Protein AF-A0A5N5X351-F1 (afdb_monomer)

Organism: NCBI:txid41062

pLDDT: mean 73.9, std 13.96, range [43.88, 93.19]

Secondary structure (DSSP, 8-state):
-EEEEEEE--SS--SS-EEEE--TTTT-EEEEEEETTEEEEEEPPPS-----SPPPEEE-TTT-TTEEEE-TT--EEEEEEEPPPTT--TT--EEEEE--------EES-GGGGTT--EEE-SSTTPPP-BSS----

Structure (mmCIF, N/CA/C/O backbone):
data_AF-A0A5N5X351-F1
#
_entry.id   AF-A0A5N5X351-F1
#
loop_
_atom_site.group_PDB
_atom_site.id
_atom_site.type_symbol
_atom_site.label_atom_id
_atom_site.label_alt_id
_atom_site.label_comp_id
_atom_site.label_asym_id
_atom_site.label_entity_id
_atom_site.label_seq_id
_atom_site.pdbx_PDB_ins_code
_atom_site.Cartn_x
_atom_site.Cartn_y
_atom_site.Cartn_z
_atom_site.occupancy
_atom_site.B_iso_or_equiv
_atom_site.auth_seq_id
_atom_site.auth_comp_id
_atom_site.auth_asym_id
_atom_site.auth_atom_id
_atom_site.pdbx_PDB_model_num
ATOM 1 N N . MET A 1 1 ? -9.348 -11.553 20.190 1.00 48.19 1 MET A N 1
ATOM 2 C CA . MET A 1 1 ? -8.637 -11.073 18.986 1.00 48.19 1 MET A CA 1
ATOM 3 C C . MET A 1 1 ? -9.645 -10.988 17.848 1.00 48.19 1 MET A C 1
ATOM 5 O O . MET A 1 1 ? -10.409 -11.932 17.683 1.00 48.19 1 MET A O 1
ATOM 9 N N . ARG A 1 2 ? -9.739 -9.856 17.140 1.00 56.78 2 ARG A N 1
ATOM 10 C CA . ARG A 1 2 ? -10.619 -9.708 15.965 1.00 56.78 2 ARG A CA 1
ATOM 11 C C . ARG A 1 2 ? -9.752 -9.527 14.718 1.00 56.78 2 ARG A C 1
ATOM 13 O O . ARG A 1 2 ? -8.684 -8.925 14.791 1.00 56.78 2 ARG A O 1
ATOM 20 N N . HIS A 1 3 ? -10.191 -10.087 13.595 1.00 50.53 3 HIS A N 1
ATOM 21 C CA . HIS A 1 3 ? -9.458 -10.035 12.330 1.00 50.53 3 HIS A CA 1
ATOM 22 C C . HIS A 1 3 ? -10.027 -8.927 11.447 1.00 50.53 3 HIS A C 1
ATOM 24 O O . HIS A 1 3 ? -11.245 -8.805 11.328 1.00 50.53 3 HIS A O 1
ATOM 30 N N . SER A 1 4 ? -9.154 -8.168 10.790 1.00 56.69 4 SER A N 1
ATOM 31 C CA . SER A 1 4 ? -9.537 -7.323 9.660 1.00 56.69 4 SER A CA 1
ATOM 32 C C . SER A 1 4 ? -9.025 -7.944 8.368 1.00 56.69 4 SER A C 1
ATOM 34 O O . SER A 1 4 ? -7.911 -8.468 8.310 1.00 56.69 4 SER A O 1
ATOM 36 N N . VAL A 1 5 ? -9.854 -7.912 7.329 1.00 53.91 5 VAL A N 1
ATOM 37 C CA . VAL A 1 5 ? -9.488 -8.376 5.990 1.00 53.91 5 VAL A CA 1
ATOM 38 C C . VAL A 1 5 ? -9.556 -7.176 5.063 1.00 53.91 5 VAL A C 1
ATOM 40 O O . VAL A 1 5 ? -10.588 -6.518 4.980 1.00 53.91 5 VAL A O 1
ATOM 43 N N . THR A 1 6 ? -8.446 -6.863 4.401 1.00 57.94 6 THR A N 1
ATOM 44 C CA . THR A 1 6 ? -8.405 -5.889 3.310 1.00 57.94 6 THR A CA 1
ATOM 45 C C . THR A 1 6 ? -8.248 -6.659 2.010 1.00 57.94 6 THR A C 1
ATOM 47 O O . THR A 1 6 ? -7.251 -7.354 1.814 1.00 57.94 6 THR A O 1
ATOM 50 N N . THR A 1 7 ? -9.229 -6.530 1.125 1.00 60.75 7 THR A N 1
ATOM 51 C CA . THR A 1 7 ? -9.184 -7.116 -0.215 1.00 60.75 7 THR A CA 1
ATOM 52 C C . THR A 1 7 ? -9.059 -5.993 -1.226 1.00 60.75 7 THR A C 1
ATOM 54 O O . THR A 1 7 ? -9.889 -5.084 -1.250 1.00 60.75 7 THR A O 1
ATOM 57 N N . LEU A 1 8 ? -8.023 -6.050 -2.060 1.00 58.00 8 LEU A N 1
ATOM 58 C CA . LEU A 1 8 ? -7.898 -5.155 -3.200 1.00 58.00 8 LEU A CA 1
ATOM 59 C C . LEU A 1 8 ? -8.531 -5.833 -4.410 1.00 58.00 8 LEU A C 1
ATOM 61 O O . LEU A 1 8 ? -7.977 -6.775 -4.976 1.00 58.00 8 LEU A O 1
ATOM 65 N N . HIS A 1 9 ? -9.698 -5.326 -4.794 1.00 61.72 9 HIS A N 1
ATOM 66 C CA . HIS A 1 9 ? -10.278 -5.586 -6.102 1.00 61.72 9 HIS A CA 1
ATOM 67 C C . HIS A 1 9 ? -9.840 -4.465 -7.046 1.00 61.72 9 HIS A C 1
ATOM 69 O O . HIS A 1 9 ? -10.143 -3.299 -6.765 1.00 61.72 9 HIS A O 1
ATOM 75 N N . PRO A 1 10 ? -9.146 -4.775 -8.155 1.00 59.84 10 PRO A N 1
ATOM 76 C CA . PRO A 1 10 ? -8.909 -3.782 -9.188 1.00 59.84 10 PRO A CA 1
ATOM 77 C C . PRO A 1 10 ? -10.267 -3.247 -9.661 1.00 59.84 10 PRO A C 1
ATOM 79 O O . PRO A 1 10 ? -11.119 -4.014 -10.106 1.00 59.84 10 PRO A O 1
ATOM 82 N N . ARG A 1 11 ? -10.496 -1.934 -9.533 1.00 58.00 11 ARG A N 1
ATOM 83 C CA . ARG A 1 11 ? -11.731 -1.290 -10.025 1.00 58.00 11 ARG A CA 1
ATOM 84 C C . ARG A 1 11 ? -11.761 -1.159 -11.549 1.00 58.00 11 ARG A C 1
ATOM 86 O O . ARG A 1 11 ? -12.811 -0.875 -12.114 1.00 58.00 11 ARG A O 1
ATOM 93 N N . VAL A 1 12 ? -10.619 -1.372 -12.197 1.00 59.97 12 VAL A N 1
ATOM 94 C CA . VAL A 1 12 ? -10.441 -1.331 -13.648 1.00 59.97 12 VAL A CA 1
ATOM 95 C C . VAL A 1 12 ? -10.090 -2.736 -14.125 1.00 59.97 12 VAL A C 1
ATOM 97 O O . VAL A 1 12 ? -9.314 -3.436 -13.472 1.00 59.97 12 VAL A O 1
ATOM 100 N N . GLN A 1 13 ? -10.648 -3.159 -15.264 1.00 68.31 13 GLN A N 1
ATOM 101 C CA . GLN A 1 13 ? -10.233 -4.406 -15.900 1.00 68.31 13 GLN A CA 1
ATOM 102 C C . GLN A 1 13 ? -8.764 -4.304 -16.317 1.00 68.31 13 GLN A C 1
ATOM 104 O O . GLN A 1 13 ? -8.408 -3.594 -17.255 1.00 68.31 13 GLN A O 1
ATOM 109 N N . MET A 1 14 ? -7.908 -5.028 -15.605 1.00 78.06 14 MET A N 1
ATOM 110 C CA . MET A 1 14 ? -6.500 -5.146 -15.953 1.00 78.06 14 MET A CA 1
ATOM 111 C C . MET A 1 14 ? -6.343 -6.064 -17.166 1.00 78.06 14 MET A C 1
ATOM 113 O O . MET A 1 14 ? -6.742 -7.225 -17.118 1.00 78.06 14 MET A O 1
ATOM 117 N N . THR A 1 15 ? -5.722 -5.564 -18.232 1.00 85.62 15 THR A N 1
ATOM 118 C CA . THR A 1 15 ? -5.390 -6.344 -19.442 1.00 85.62 15 THR A CA 1
ATOM 119 C C . THR A 1 15 ? -3.961 -6.888 -19.432 1.00 85.62 15 THR A C 1
ATOM 121 O O . THR A 1 15 ? -3.610 -7.744 -20.240 1.00 85.62 15 THR A O 1
ATOM 124 N N . ARG A 1 16 ? -3.131 -6.426 -18.494 1.00 89.00 16 ARG A N 1
ATOM 125 C CA . ARG A 1 16 ? -1.738 -6.840 -18.289 1.00 89.00 16 ARG A CA 1
ATOM 126 C C . ARG A 1 16 ? -1.403 -6.862 -16.792 1.00 89.00 16 ARG A C 1
ATOM 128 O O . ARG A 1 16 ? -2.164 -6.292 -16.007 1.00 89.00 16 ARG A O 1
ATOM 135 N N . PRO A 1 17 ? -0.323 -7.550 -16.375 1.00 91.06 17 PRO A N 1
ATOM 136 C CA . PRO A 1 17 ? 0.062 -7.612 -14.971 1.00 91.06 17 PRO A CA 1
ATOM 137 C C . PRO A 1 17 ? 0.381 -6.234 -14.387 1.00 91.06 17 PRO A C 1
ATOM 139 O O . PRO A 1 17 ? 0.856 -5.357 -15.104 1.00 91.06 17 PRO A O 1
ATOM 142 N N . LEU A 1 18 ? 0.141 -6.084 -13.090 1.00 89.12 18 LEU A N 1
ATOM 143 C CA . LEU A 1 18 ? 0.395 -4.887 -12.297 1.00 89.12 18 LEU A CA 1
ATOM 144 C C . LEU A 1 18 ? 1.294 -5.260 -11.127 1.00 89.12 18 LEU A C 1
ATOM 146 O O . LEU A 1 18 ? 0.944 -6.163 -10.369 1.00 89.12 18 LEU A O 1
ATOM 150 N N . SER A 1 19 ? 2.398 -4.554 -10.941 1.00 89.38 19 SER A N 1
ATOM 151 C CA . SER A 1 19 ? 3.257 -4.683 -9.770 1.00 89.38 19 SER A CA 1
ATOM 152 C C . SER A 1 19 ? 3.096 -3.484 -8.855 1.00 89.38 19 SER A C 1
ATOM 154 O O . SER A 1 19 ? 3.026 -2.355 -9.317 1.00 89.38 19 SER A O 1
ATOM 156 N N . PHE A 1 20 ? 3.021 -3.704 -7.553 1.00 85.81 20 PHE A N 1
ATOM 157 C CA . PHE A 1 20 ? 2.851 -2.630 -6.579 1.00 85.81 20 PHE A CA 1
ATOM 158 C C . PHE A 1 20 ? 3.488 -3.041 -5.250 1.00 85.81 20 PHE A C 1
ATOM 160 O O . PHE A 1 20 ? 3.595 -4.242 -4.964 1.00 85.81 20 PHE A O 1
ATOM 167 N N . PRO A 1 21 ? 3.934 -2.075 -4.432 1.00 82.69 21 PRO A N 1
ATOM 168 C CA . PRO A 1 21 ? 4.378 -2.362 -3.087 1.00 82.69 21 PRO A CA 1
ATOM 169 C C . PRO A 1 21 ? 3.181 -2.839 -2.260 1.00 82.69 21 PRO A C 1
ATOM 171 O O . PRO A 1 21 ? 2.057 -2.360 -2.417 1.00 82.69 21 PRO A O 1
ATOM 174 N N . THR A 1 22 ? 3.423 -3.728 -1.311 1.00 76.75 22 THR A N 1
ATOM 175 C CA . THR A 1 22 ? 2.488 -4.124 -0.261 1.00 76.75 22 THR A CA 1
ATOM 176 C C . THR A 1 22 ? 2.854 -3.404 1.037 1.00 76.75 22 THR A C 1
ATOM 178 O O . THR A 1 22 ? 3.235 -4.065 2.009 1.00 76.75 22 THR A O 1
ATOM 181 N N . PRO A 1 23 ? 2.800 -2.056 1.108 1.00 61.53 23 PRO A N 1
ATOM 182 C CA . PRO A 1 23 ? 3.290 -1.372 2.284 1.00 61.53 23 PRO A CA 1
ATOM 183 C C . PRO A 1 23 ? 2.380 -1.700 3.465 1.00 61.53 23 PRO A C 1
ATOM 185 O O . PRO A 1 23 ? 1.145 -1.748 3.357 1.00 61.53 23 PRO A O 1
ATOM 188 N N . TRP A 1 24 ? 2.987 -1.914 4.632 1.00 53.69 24 TRP A N 1
ATOM 189 C CA . TRP A 1 24 ? 2.206 -2.159 5.836 1.00 53.69 24 TRP A CA 1
ATOM 190 C C . TRP A 1 24 ? 1.434 -0.906 6.256 1.00 53.69 24 TRP A C 1
ATOM 192 O O . TRP A 1 24 ? 0.406 -1.044 6.919 1.00 53.69 24 TRP A O 1
ATOM 202 N N . SER A 1 25 ? 1.841 0.272 5.768 1.00 47.78 25 SER A N 1
ATOM 203 C CA . SER A 1 25 ? 1.136 1.551 5.909 1.00 47.78 25 SER A CA 1
ATOM 204 C C . SER A 1 25 ? -0.265 1.572 5.316 1.00 47.78 25 SER A C 1
ATOM 206 O O . SER A 1 25 ? -1.122 2.328 5.773 1.00 47.78 25 SER A O 1
ATOM 208 N N . CYS A 1 26 ? -0.575 0.643 4.412 1.00 47.62 26 CYS A N 1
ATOM 209 C CA . CYS A 1 26 ? -1.925 0.420 3.923 1.00 47.62 26 CYS A CA 1
ATOM 210 C C . CYS A 1 26 ? -2.812 -0.280 4.974 1.00 47.62 26 CYS A C 1
ATOM 212 O O . CYS A 1 26 ? -3.691 -1.042 4.592 1.00 47.62 26 CYS A O 1
ATOM 214 N N . SER A 1 27 ? -2.576 -0.091 6.282 1.00 51.28 27 SER A N 1
ATOM 215 C CA . SER A 1 27 ? -3.275 -0.779 7.383 1.00 51.28 27 SER A CA 1
ATOM 216 C C . SER A 1 27 ? -3.806 0.14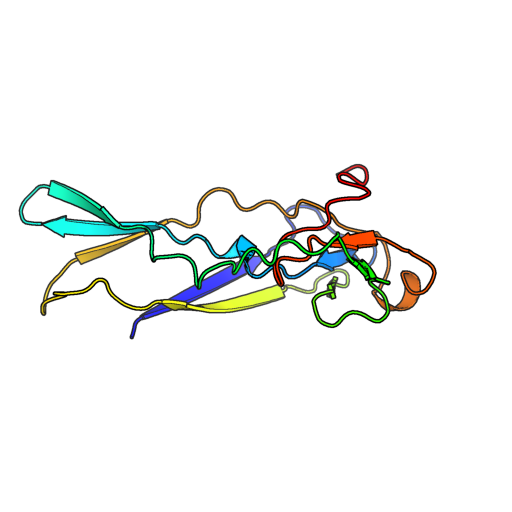0 8.480 1.00 51.28 27 SER A C 1
ATOM 218 O O . SER A 1 27 ? -4.294 -0.400 9.467 1.00 51.28 27 SER A O 1
ATOM 220 N N . ARG A 1 28 ? -3.778 1.477 8.338 1.00 54.88 28 ARG A N 1
ATOM 221 C CA . ARG A 1 28 ? -4.454 2.360 9.309 1.00 54.88 28 ARG A CA 1
ATOM 222 C C . ARG A 1 28 ? -5.937 2.008 9.358 1.00 54.88 28 ARG A C 1
ATOM 224 O O . ARG A 1 28 ? -6.678 2.271 8.408 1.00 54.88 28 ARG A O 1
ATOM 231 N N . VAL A 1 29 ? -6.332 1.272 10.390 1.00 59.16 29 VAL A N 1
ATOM 232 C CA . VAL A 1 29 ? -7.719 0.933 10.688 1.00 59.16 29 VAL A CA 1
ATOM 233 C C . VAL A 1 29 ? -8.083 1.786 11.883 1.00 59.16 29 VAL A C 1
ATOM 235 O O . VAL A 1 29 ? -7.526 1.608 12.967 1.00 59.16 29 VAL A O 1
ATOM 238 N N . ALA A 1 30 ? -9.007 2.711 11.667 1.00 63.97 30 ALA A N 1
ATOM 239 C CA . ALA A 1 30 ? -9.635 3.406 12.768 1.00 63.97 30 ALA A CA 1
ATOM 240 C C . ALA A 1 30 ? -10.597 2.441 13.465 1.00 63.97 30 ALA A C 1
ATOM 242 O O . ALA A 1 30 ? -11.412 1.774 12.815 1.00 63.97 30 ALA A O 1
ATOM 243 N N . PHE A 1 31 ? -10.504 2.374 14.787 1.00 73.50 31 PHE A N 1
ATOM 244 C CA . PHE A 1 31 ? -11.521 1.776 15.631 1.00 73.50 31 PHE A CA 1
ATOM 245 C C . PHE A 1 31 ? -12.377 2.897 16.183 1.00 73.50 31 PHE A C 1
ATOM 247 O O . PHE A 1 31 ? -11.881 3.934 16.609 1.00 73.50 31 PHE A O 1
ATOM 254 N N . ILE A 1 32 ? -13.675 2.662 16.236 1.00 75.25 32 ILE A N 1
ATOM 255 C CA . ILE A 1 32 ? -14.581 3.550 16.946 1.00 75.25 32 ILE A CA 1
ATOM 256 C C . ILE A 1 32 ? -15.284 2.693 17.987 1.00 75.25 32 ILE A C 1
ATOM 258 O O . ILE A 1 32 ? -15.994 1.747 17.635 1.00 75.25 32 ILE A O 1
ATOM 262 N N . ARG A 1 33 ? -15.026 2.963 19.267 1.00 80.94 33 ARG A N 1
ATOM 263 C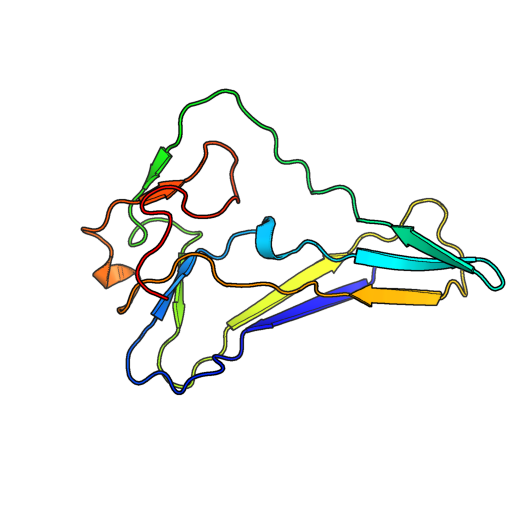 CA . ARG A 1 33 ? -15.604 2.232 20.399 1.00 80.94 33 ARG A CA 1
ATOM 264 C C . ARG A 1 33 ? -16.823 2.984 20.907 1.00 80.94 33 ARG A C 1
ATOM 266 O O . ARG A 1 33 ? -16.762 4.190 21.109 1.00 80.94 33 ARG A O 1
ATOM 273 N N . GLN A 1 34 ? -17.918 2.277 21.152 1.00 81.00 34 GLN A N 1
ATOM 274 C CA . GLN A 1 34 ? -19.083 2.875 21.792 1.00 81.00 34 GLN A CA 1
ATOM 275 C C . GLN A 1 34 ? -18.899 2.921 23.317 1.00 81.00 34 GLN A C 1
ATOM 277 O O . GLN A 1 34 ? -18.615 1.894 23.939 1.00 81.00 34 GLN A O 1
ATOM 282 N N . ARG A 1 35 ? -19.109 4.090 23.928 1.00 78.62 35 ARG A N 1
ATOM 283 C CA . ARG A 1 35 ? -19.180 4.285 25.383 1.00 78.62 35 ARG A CA 1
ATOM 284 C C . ARG A 1 35 ? -20.513 4.931 25.732 1.00 78.62 35 ARG A C 1
ATOM 286 O O . ARG A 1 35 ? -20.731 6.112 25.496 1.00 78.62 35 ARG A O 1
ATOM 293 N N . GLY A 1 36 ? -21.435 4.140 26.280 1.00 80.19 36 GLY A N 1
ATOM 294 C CA . GLY A 1 36 ? -22.801 4.611 26.509 1.00 80.19 36 GLY A CA 1
ATOM 295 C C . GLY A 1 36 ? -23.478 4.992 25.187 1.00 80.19 36 GLY A C 1
ATOM 296 O O . GLY A 1 36 ? -23.674 4.133 24.324 1.00 80.19 36 GLY A O 1
ATOM 297 N N . GLN A 1 37 ? -23.834 6.268 25.033 1.00 79.19 37 GLN A N 1
ATOM 298 C CA . GLN A 1 37 ? -24.430 6.801 23.801 1.00 79.19 37 GLN A CA 1
ATOM 299 C C . GLN A 1 37 ? -23.397 7.397 22.828 1.00 79.19 37 GLN A C 1
ATOM 301 O O . GLN A 1 37 ? -23.742 7.634 21.671 1.00 79.19 37 GLN A O 1
ATOM 306 N N . ASP A 1 38 ? -22.142 7.556 23.255 1.00 83.44 38 ASP A N 1
ATOM 307 C CA . ASP A 1 38 ? -21.098 8.233 22.487 1.00 83.44 38 ASP A CA 1
ATOM 308 C C . ASP A 1 38 ? -20.169 7.258 21.758 1.00 83.44 38 ASP A C 1
ATOM 310 O O . ASP A 1 38 ? -20.036 6.080 22.110 1.00 83.44 38 ASP A O 1
ATOM 314 N N . TRP A 1 39 ? -19.511 7.772 20.719 1.00 82.31 39 TRP A N 1
ATOM 315 C CA . TRP A 1 39 ? -18.521 7.058 19.921 1.00 82.31 39 TRP A CA 1
ATOM 316 C C . TRP A 1 39 ? -17.141 7.687 20.127 1.00 82.31 39 TRP A C 1
ATOM 318 O O . TRP A 1 39 ? -16.907 8.826 19.735 1.00 82.31 39 TRP A O 1
ATOM 328 N N . GLU A 1 40 ? -16.222 6.928 20.717 1.00 81.69 40 GLU A N 1
ATOM 329 C CA . GLU A 1 40 ? -14.835 7.332 20.942 1.00 81.69 40 GLU A CA 1
ATOM 330 C C . GLU A 1 40 ? -13.945 6.809 19.812 1.00 81.69 40 GLU A C 1
ATOM 332 O O . GLU A 1 40 ? -13.931 5.608 19.517 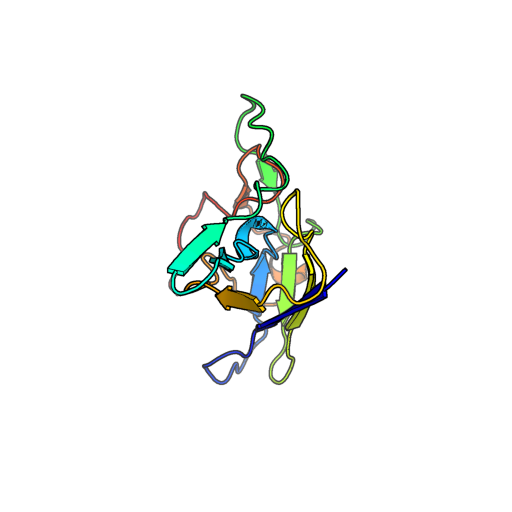1.00 81.69 40 GLU A O 1
ATOM 337 N N . TYR A 1 41 ? -13.190 7.711 19.182 1.00 75.44 41 TYR A N 1
ATOM 338 C CA . TYR A 1 41 ? -12.211 7.354 18.162 1.00 75.44 41 TYR A CA 1
ATOM 339 C C . TYR A 1 41 ? -10.948 6.791 18.816 1.00 75.44 41 TYR A C 1
ATOM 341 O O . TYR A 1 41 ? -10.345 7.410 19.691 1.00 75.44 41 TYR A O 1
ATOM 349 N N . TYR A 1 42 ? -10.543 5.617 18.357 1.00 68.94 42 TYR A N 1
ATOM 350 C CA . TYR A 1 42 ? -9.303 4.964 18.721 1.00 68.94 42 TYR A CA 1
ATOM 351 C C . TYR A 1 42 ? -8.576 4.563 17.443 1.00 68.94 42 TYR A C 1
ATOM 353 O O . TYR A 1 42 ? -8.956 3.623 16.747 1.00 68.94 42 TYR A O 1
ATOM 361 N N . GLU A 1 43 ? -7.496 5.259 17.129 1.00 64.31 43 GLU A N 1
ATOM 362 C CA . GLU A 1 43 ? -6.534 4.739 16.169 1.00 64.31 43 GLU A CA 1
ATOM 363 C C . GLU A 1 43 ? -5.640 3.765 16.927 1.00 64.31 43 GLU A C 1
ATOM 365 O O . GLU A 1 43 ? -5.081 4.126 17.965 1.00 64.31 43 GLU A O 1
ATOM 370 N N . SER A 1 44 ? -5.539 2.517 16.451 1.00 58.88 44 SER A N 1
ATOM 371 C CA . SER A 1 44 ? -4.495 1.634 16.975 1.00 58.88 44 SER A CA 1
ATOM 372 C C . SER A 1 44 ? -3.181 2.389 16.859 1.00 58.88 44 SER A C 1
ATOM 374 O O . SER A 1 44 ? -2.925 2.912 15.768 1.00 58.88 44 SER A O 1
ATOM 376 N N . PRO A 1 45 ? -2.354 2.442 17.923 1.00 50.84 45 PRO A N 1
ATOM 377 C CA . PRO A 1 45 ? -1.000 2.931 17.763 1.00 50.84 45 PRO A CA 1
ATOM 378 C C . PRO A 1 45 ? -0.419 2.176 16.576 1.00 50.84 45 PRO A C 1
ATOM 380 O O . PRO A 1 45 ? -0.575 0.951 16.468 1.00 50.84 45 PRO A O 1
ATOM 383 N N . GLU A 1 46 ? 0.128 2.926 15.621 1.00 51.72 46 GLU A N 1
ATOM 384 C CA . GLU A 1 46 ? 0.884 2.325 14.538 1.00 51.72 46 GLU A CA 1
ATOM 385 C C . GLU A 1 46 ? 1.852 1.338 15.190 1.00 51.72 46 GLU A C 1
ATOM 387 O O . GLU A 1 46 ? 2.455 1.654 16.220 1.00 51.72 46 GLU A O 1
ATOM 392 N N . THR A 1 47 ? 1.986 0.125 14.647 1.00 48.12 47 THR A N 1
ATOM 393 C CA . THR A 1 47 ? 3.188 -0.660 14.936 1.00 48.12 47 THR A CA 1
ATOM 394 C C . THR A 1 47 ? 4.338 0.251 14.548 1.00 48.12 47 THR A C 1
ATOM 396 O O . THR A 1 47 ? 4.506 0.496 13.353 1.00 48.12 47 THR A O 1
ATOM 399 N N . GLY A 1 48 ? 4.969 0.851 15.561 1.00 43.88 48 GLY A N 1
ATOM 400 C CA . GLY A 1 48 ? 5.680 2.111 15.429 1.00 43.88 48 GLY A CA 1
ATOM 401 C C . GLY A 1 48 ? 6.598 2.077 14.229 1.00 43.88 48 GLY A C 1
ATOM 402 O O . GLY A 1 48 ? 7.428 1.179 14.098 1.00 43.88 48 GLY A O 1
ATOM 403 N N . TYR A 1 49 ? 6.430 3.046 13.340 1.00 50.94 49 TYR A N 1
ATOM 404 C CA . TYR A 1 49 ? 7.512 3.404 12.455 1.00 50.94 49 TYR A CA 1
ATOM 405 C C . TYR A 1 49 ? 8.629 3.915 13.351 1.00 50.94 49 TYR A C 1
ATOM 407 O O . TYR A 1 49 ? 8.573 5.037 13.851 1.00 50.94 49 TYR A O 1
ATOM 415 N N . THR A 1 50 ? 9.612 3.068 13.630 1.00 46.81 50 THR A N 1
ATOM 416 C CA . THR A 1 50 ? 10.886 3.570 14.112 1.00 46.81 50 THR A CA 1
ATOM 417 C C . THR A 1 50 ? 11.457 4.366 12.950 1.00 46.81 50 THR A C 1
ATOM 419 O O . THR A 1 50 ? 11.889 3.797 11.949 1.00 46.81 50 THR A O 1
ATOM 422 N N . ILE A 1 51 ? 11.338 5.690 13.041 1.00 52.12 51 ILE A N 1
ATOM 423 C CA . ILE A 1 51 ? 12.101 6.601 12.201 1.00 52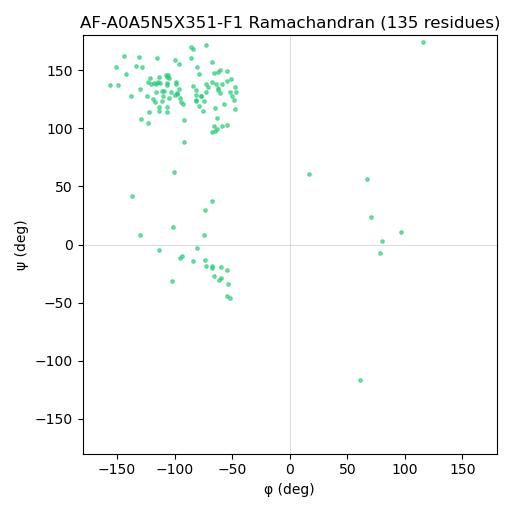.12 51 ILE A CA 1
ATOM 424 C C . ILE A 1 51 ? 13.539 6.416 12.655 1.00 52.12 51 ILE A C 1
ATOM 426 O O . ILE A 1 51 ? 13.936 6.919 13.703 1.00 52.12 51 ILE A O 1
ATOM 430 N N . TYR A 1 52 ? 14.278 5.587 11.933 1.00 54.59 52 TYR A N 1
ATOM 431 C CA . TYR A 1 52 ? 15.720 5.654 11.990 1.00 54.59 52 TYR A CA 1
ATOM 432 C C . TYR A 1 52 ? 16.093 6.865 11.127 1.00 54.59 52 TYR A C 1
ATOM 434 O O . TYR A 1 52 ? 15.605 6.978 10.003 1.00 54.59 52 TYR A O 1
ATOM 442 N N . ASP A 1 53 ? 16.891 7.795 11.651 1.00 59.97 53 ASP A N 1
ATOM 443 C CA . ASP A 1 53 ? 17.417 8.955 10.909 1.00 59.97 53 ASP A CA 1
ATOM 444 C C . ASP A 1 53 ? 18.431 8.527 9.816 1.00 59.97 53 ASP A C 1
ATOM 446 O O . ASP A 1 53 ? 19.461 9.170 9.616 1.00 59.97 53 ASP A O 1
ATOM 450 N N . GLU A 1 54 ? 18.202 7.402 9.134 1.00 68.81 54 GLU A N 1
ATOM 451 C CA . GLU A 1 54 ? 19.038 6.933 8.029 1.00 68.81 54 GLU A CA 1
ATOM 452 C C . GLU A 1 54 ? 18.433 7.377 6.686 1.00 68.81 54 GLU A C 1
ATOM 454 O O . GLU A 1 54 ? 17.232 7.659 6.590 1.00 68.81 54 GLU A O 1
ATOM 459 N N . PRO A 1 55 ? 19.261 7.494 5.636 1.00 77.50 55 PRO A N 1
ATOM 460 C CA . PRO A 1 55 ? 18.797 7.940 4.331 1.00 77.50 55 PRO A CA 1
ATOM 461 C C . PRO A 1 55 ? 17.857 6.921 3.679 1.00 77.50 55 PRO A C 1
ATOM 463 O O . PRO A 1 55 ? 17.918 5.722 3.956 1.00 77.50 55 PRO A O 1
ATOM 466 N N . ASP A 1 56 ? 17.028 7.402 2.754 1.00 82.75 56 ASP A N 1
ATOM 467 C CA . ASP A 1 56 ? 16.203 6.554 1.893 1.00 82.75 56 ASP A CA 1
ATOM 468 C C . ASP A 1 56 ? 17.041 5.463 1.203 1.00 82.75 56 ASP A C 1
ATOM 470 O O . ASP A 1 56 ? 18.177 5.688 0.776 1.00 82.75 56 ASP A O 1
ATOM 474 N N . MET A 1 57 ? 16.458 4.273 1.066 1.00 84.94 57 MET A N 1
ATOM 475 C CA . MET A 1 57 ? 17.096 3.112 0.455 1.00 84.94 57 MET A CA 1
ATOM 476 C C . MET A 1 57 ? 16.677 2.964 -1.003 1.00 84.94 57 MET A C 1
ATOM 478 O O . MET A 1 57 ? 15.486 2.920 -1.320 1.00 84.94 57 MET A O 1
ATOM 482 N N . GLU A 1 58 ? 17.658 2.803 -1.887 1.00 89.88 58 GLU A N 1
ATOM 483 C CA . GLU A 1 58 ? 17.424 2.407 -3.274 1.00 89.88 58 GLU A CA 1
ATOM 484 C C . GLU A 1 58 ? 17.243 0.893 -3.373 1.00 89.88 58 GLU A C 1
ATOM 486 O O . GLU A 1 58 ? 18.105 0.111 -2.969 1.00 89.88 58 GLU A O 1
ATOM 491 N N . VAL A 1 59 ? 16.109 0.472 -3.927 1.00 88.94 59 VAL A N 1
ATOM 492 C CA . VAL A 1 59 ? 15.760 -0.940 -4.085 1.00 88.94 59 VAL A CA 1
ATOM 493 C C . VAL A 1 59 ? 15.241 -1.217 -5.490 1.00 88.94 59 VAL A C 1
ATOM 495 O O . VAL A 1 59 ? 14.671 -0.351 -6.154 1.00 88.94 59 VAL A O 1
ATOM 498 N N . SER A 1 60 ? 15.397 -2.464 -5.932 1.00 91.06 60 SER A N 1
ATOM 499 C CA . SER A 1 60 ? 14.731 -2.964 -7.133 1.00 91.06 60 SER A CA 1
ATOM 500 C C . SER A 1 60 ? 13.429 -3.662 -6.741 1.00 91.06 60 SER A C 1
ATOM 502 O O . SER A 1 60 ? 13.491 -4.648 -5.995 1.00 91.06 60 SER A O 1
ATOM 504 N N . PRO A 1 61 ? 12.255 -3.240 -7.257 1.00 88.69 61 PRO A N 1
ATOM 505 C CA . PRO A 1 61 ? 10.999 -3.950 -7.026 1.00 88.69 61 PRO A CA 1
ATOM 506 C C . PRO A 1 61 ? 11.100 -5.430 -7.398 1.00 88.69 61 PRO A C 1
ATOM 508 O O . PRO A 1 61 ? 10.521 -6.271 -6.718 1.00 88.69 61 PRO A O 1
ATOM 511 N N . GLY A 1 62 ? 11.892 -5.759 -8.426 1.00 89.81 62 GLY A N 1
ATOM 512 C CA . GLY A 1 62 ? 12.133 -7.128 -8.874 1.00 89.81 62 GLY A CA 1
ATOM 513 C C . GLY A 1 62 ? 12.755 -8.052 -7.830 1.00 89.81 62 GLY A C 1
ATOM 514 O O . GLY A 1 62 ? 12.479 -9.249 -7.835 1.00 89.81 62 GLY A O 1
ATOM 515 N N . HIS A 1 63 ? 13.530 -7.497 -6.899 1.00 90.06 63 HIS A N 1
ATOM 516 C CA . HIS A 1 63 ? 14.256 -8.251 -5.875 1.00 90.06 63 HIS A CA 1
ATOM 517 C C . HIS A 1 63 ? 13.754 -8.003 -4.448 1.00 90.06 63 HIS A C 1
ATOM 519 O O . HIS A 1 63 ? 14.231 -8.650 -3.523 1.00 90.06 63 HIS A O 1
ATOM 525 N N . HIS A 1 64 ? 12.799 -7.092 -4.250 1.00 87.38 64 HIS A N 1
ATOM 526 C CA . HIS A 1 64 ? 12.374 -6.670 -2.917 1.00 87.38 64 HIS A CA 1
ATOM 527 C C . HIS A 1 64 ? 11.078 -7.368 -2.477 1.00 87.38 64 HIS A C 1
ATOM 529 O O . HIS A 1 64 ? 10.089 -7.376 -3.210 1.00 87.38 64 HIS A O 1
ATOM 535 N N . ASP A 1 65 ? 11.058 -7.973 -1.288 1.00 84.38 65 ASP A N 1
ATOM 536 C CA . ASP A 1 65 ? 9.946 -8.823 -0.820 1.00 84.38 65 ASP A CA 1
ATOM 537 C C . ASP A 1 65 ? 8.632 -8.072 -0.602 1.00 84.38 65 ASP A C 1
ATOM 539 O O . ASP A 1 65 ? 7.558 -8.637 -0.803 1.00 84.38 65 ASP A O 1
ATOM 543 N N . ASP A 1 66 ? 8.706 -6.778 -0.294 1.00 81.88 66 ASP A N 1
ATOM 544 C CA . ASP A 1 66 ? 7.518 -5.933 -0.152 1.00 81.88 66 ASP A CA 1
ATOM 545 C C . ASP A 1 66 ? 6.857 -5.555 -1.489 1.00 81.88 66 ASP A C 1
ATOM 547 O O . ASP A 1 66 ? 5.948 -4.734 -1.495 1.00 81.88 66 ASP A O 1
ATOM 551 N N . PHE A 1 67 ? 7.276 -6.116 -2.626 1.00 86.25 67 PHE A N 1
ATOM 552 C CA . PHE A 1 67 ? 6.603 -5.930 -3.915 1.00 86.25 67 PHE A CA 1
ATOM 553 C C . PHE A 1 67 ? 5.973 -7.233 -4.397 1.00 86.25 67 PHE A C 1
ATOM 555 O O . PHE A 1 67 ? 6.578 -8.307 -4.333 1.00 86.25 67 PHE A O 1
ATOM 562 N N . ILE A 1 68 ? 4.762 -7.116 -4.944 1.00 88.81 68 ILE A N 1
ATOM 563 C CA . ILE A 1 68 ? 4.005 -8.224 -5.530 1.00 88.81 68 ILE A CA 1
ATOM 564 C C . ILE A 1 68 ? 3.482 -7.853 -6.914 1.00 88.81 68 ILE A C 1
ATOM 566 O O . ILE A 1 68 ? 3.349 -6.674 -7.239 1.00 88.81 68 ILE A O 1
ATOM 570 N N . SER A 1 69 ? 3.126 -8.867 -7.704 1.00 90.88 69 SER A N 1
ATOM 571 C CA . SER A 1 69 ? 2.385 -8.697 -8.952 1.00 90.88 69 SER A CA 1
ATOM 572 C C . SER A 1 69 ? 1.012 -9.341 -8.908 1.00 90.88 69 SER A C 1
ATOM 574 O O . SER A 1 69 ? 0.850 -10.481 -8.478 1.00 90.88 69 SER A O 1
ATOM 576 N N . LEU A 1 70 ? 0.039 -8.628 -9.459 1.00 90.50 70 LEU A N 1
ATOM 577 C CA . LEU A 1 70 ? -1.278 -9.131 -9.803 1.00 90.50 70 LEU A CA 1
ATOM 578 C C . LEU A 1 70 ? -1.377 -9.331 -11.311 1.00 90.50 70 LEU A C 1
ATOM 580 O O . LEU A 1 70 ? -1.133 -8.410 -12.086 1.00 90.50 70 LEU A O 1
ATOM 584 N N . ARG A 1 71 ? -1.761 -10.530 -11.747 1.00 91.44 71 ARG A N 1
ATOM 585 C CA . ARG A 1 71 ? -2.120 -10.799 -13.147 1.00 91.44 71 ARG A CA 1
ATOM 586 C C . ARG A 1 71 ? -3.595 -10.454 -13.400 1.00 91.44 71 ARG A C 1
ATOM 588 O O . ARG A 1 71 ? -4.377 -10.406 -12.449 1.00 91.44 71 ARG A O 1
ATOM 595 N N . PRO A 1 72 ? -4.008 -10.258 -14.667 1.00 90.44 72 PRO A N 1
ATOM 596 C CA . PRO A 1 72 ? -5.419 -10.121 -15.024 1.00 90.44 72 PRO A CA 1
ATOM 597 C C . PRO A 1 72 ? -6.296 -11.201 -14.379 1.00 90.44 72 PRO A C 1
ATOM 599 O O . PRO A 1 72 ? -5.961 -12.384 -14.413 1.00 90.44 72 PRO A O 1
ATOM 602 N N . GLY A 1 73 ? -7.403 -10.784 -13.761 1.00 87.00 73 GLY A N 1
ATOM 603 C CA . GLY A 1 73 ? -8.342 -11.674 -13.068 1.00 87.00 73 GLY A CA 1
ATOM 604 C C . GLY A 1 73 ? -7.905 -12.142 -11.674 1.00 87.00 73 GLY A C 1
ATOM 605 O O . GLY A 1 73 ? -8.710 -12.741 -10.964 1.00 87.00 73 GLY A O 1
ATOM 606 N N . GLN A 1 74 ? -6.673 -11.858 -11.240 1.00 88.56 74 GLN A N 1
ATOM 607 C CA . GLN A 1 74 ? -6.246 -12.160 -9.876 1.00 88.56 74 GLN A CA 1
ATOM 608 C C . GLN A 1 74 ? -6.723 -11.096 -8.888 1.00 88.56 74 GLN A C 1
ATOM 610 O O . GLN A 1 74 ? -6.912 -9.927 -9.217 1.00 88.56 74 GLN A O 1
ATOM 615 N N . THR A 1 75 ? -6.895 -11.526 -7.643 1.00 83.94 75 THR A N 1
ATOM 616 C CA . THR A 1 75 ? -7.213 -10.659 -6.507 1.00 83.94 75 THR A CA 1
ATOM 617 C C . THR A 1 75 ? -6.121 -10.810 -5.462 1.00 83.94 75 THR A C 1
ATOM 619 O O . THR A 1 75 ? -5.619 -11.913 -5.244 1.00 83.94 75 THR A O 1
ATOM 622 N N . TRP A 1 76 ? -5.778 -9.715 -4.788 1.00 80.50 76 TRP A N 1
ATOM 623 C CA . TRP A 1 76 ? -4.869 -9.742 -3.647 1.00 80.50 76 TRP A CA 1
ATOM 624 C C . TRP A 1 76 ? -5.643 -9.458 -2.363 1.00 80.50 76 TRP A C 1
ATOM 626 O O . TRP A 1 76 ? -6.443 -8.524 -2.292 1.00 80.50 76 TRP A O 1
ATOM 636 N N . THR A 1 77 ? -5.417 -10.284 -1.342 1.00 77.00 77 THR A N 1
ATOM 637 C CA . THR A 1 77 ? -6.070 -10.158 -0.035 1.00 77.00 77 THR A CA 1
ATOM 638 C C . THR A 1 77 ? -5.028 -10.196 1.067 1.00 77.00 77 THR A C 1
ATOM 640 O O . THR A 1 77 ? -4.190 -11.095 1.099 1.00 77.00 77 THR A O 1
ATOM 643 N N . ARG A 1 78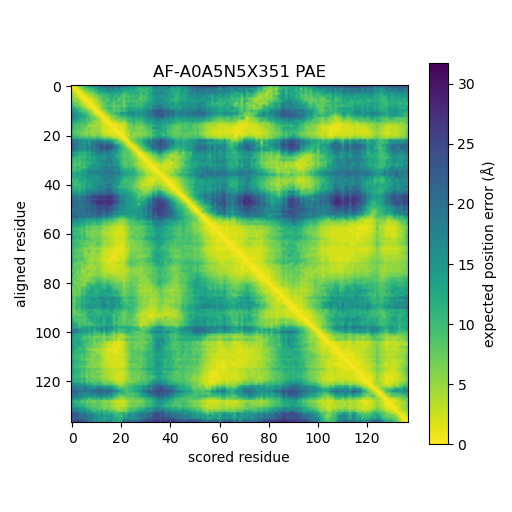 ? -5.141 -9.276 2.024 1.00 73.38 78 ARG A N 1
ATOM 644 C CA . ARG A 1 78 ? -4.339 -9.261 3.244 1.00 73.38 78 ARG A CA 1
ATOM 645 C C . ARG A 1 78 ? -5.233 -9.352 4.470 1.00 73.38 78 ARG A C 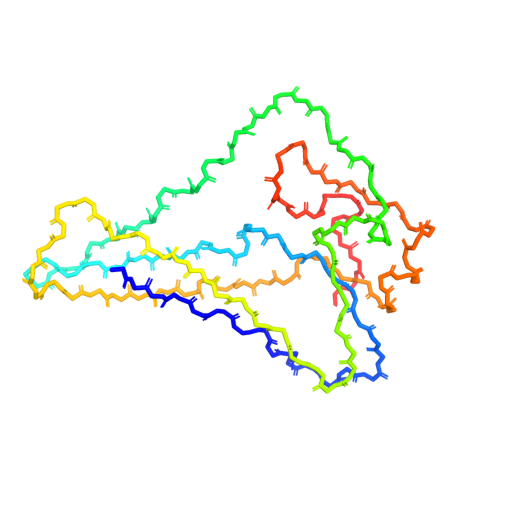1
ATOM 647 O O . ARG A 1 78 ? -6.269 -8.695 4.556 1.00 73.38 78 ARG A O 1
ATOM 654 N N . LYS A 1 79 ? -4.810 -10.160 5.439 1.00 72.38 79 LYS A N 1
ATOM 655 C CA . LYS A 1 79 ? -5.448 -10.263 6.752 1.00 72.38 79 LYS A CA 1
ATOM 656 C C . LYS A 1 79 ? -4.522 -9.649 7.789 1.00 72.38 79 LYS A C 1
ATOM 658 O O . LYS A 1 79 ? -3.360 -10.034 7.858 1.00 72.38 79 LYS A O 1
ATOM 663 N N . ASN A 1 80 ? -5.049 -8.733 8.589 1.00 68.12 80 ASN A N 1
ATOM 664 C CA . ASN A 1 80 ? -4.323 -8.118 9.689 1.00 68.12 80 ASN A CA 1
ATOM 665 C C . ASN A 1 80 ? -5.017 -8.448 11.008 1.00 68.12 80 ASN A C 1
ATOM 667 O O . ASN A 1 80 ? -6.251 -8.428 11.117 1.00 68.12 80 ASN A O 1
ATOM 671 N N . TYR A 1 81 ? -4.202 -8.737 12.014 1.00 68.31 81 TYR A N 1
ATOM 672 C CA . TYR A 1 81 ? -4.661 -8.856 13.385 1.00 68.31 81 TYR A CA 1
ATOM 673 C C . TYR A 1 81 ? -4.771 -7.469 13.984 1.00 68.31 81 TYR A C 1
ATOM 675 O O . TYR A 1 81 ? -3.885 -6.635 13.824 1.00 68.31 81 TYR A O 1
ATOM 683 N N . LEU A 1 82 ? -5.899 -7.234 14.635 1.00 68.00 82 LEU A N 1
ATOM 684 C CA . LEU A 1 82 ? -6.194 -5.983 15.293 1.00 68.00 82 LEU A CA 1
ATOM 685 C C . LEU A 1 82 ? -6.249 -6.247 16.790 1.00 68.00 82 LEU A C 1
ATOM 687 O O . LEU A 1 82 ? -7.070 -7.045 17.267 1.00 68.00 82 LEU A O 1
ATOM 691 N N . GLU A 1 83 ? -5.348 -5.596 17.515 1.00 71.38 83 GLU A N 1
ATOM 692 C CA . GLU A 1 83 ? -5.390 -5.574 18.968 1.00 71.38 83 GLU A CA 1
ATOM 693 C C . GLU A 1 83 ? -6.542 -4.680 19.421 1.00 71.38 83 GLU A C 1
ATOM 695 O O . GLU A 1 83 ? -6.836 -3.648 18.818 1.00 71.38 83 GLU A O 1
ATOM 700 N N . LEU A 1 84 ? -7.264 -5.133 20.444 1.00 75.19 84 LEU A N 1
ATOM 701 C CA . LEU A 1 84 ? -8.351 -4.346 21.009 1.00 75.19 84 LEU A CA 1
ATOM 702 C C . LEU A 1 84 ? -7.756 -3.270 21.926 1.00 75.19 84 LEU A C 1
ATOM 704 O O . LEU A 1 84 ? -6.757 -3.551 22.592 1.00 75.19 84 LEU A O 1
ATOM 708 N N . PRO A 1 85 ? -8.378 -2.081 22.019 1.00 73.06 85 PRO A N 1
ATOM 709 C CA . PRO A 1 85 ? -7.910 -1.031 22.913 1.00 73.06 85 PRO A CA 1
ATOM 710 C C . PRO A 1 85 ? -7.789 -1.529 24.354 1.00 73.06 85 PRO A C 1
ATOM 712 O O . PRO A 1 85 ? -8.584 -2.364 24.811 1.00 73.06 85 PRO A O 1
ATOM 715 N N . TYR A 1 86 ? -6.843 -0.960 25.101 1.00 76.81 86 TYR A N 1
ATOM 716 C CA . TYR A 1 86 ? -6.716 -1.234 26.529 1.00 76.81 86 TYR A CA 1
ATOM 717 C C . TYR A 1 86 ? -8.042 -0.971 27.270 1.00 76.81 86 TYR A C 1
ATOM 719 O O . TYR A 1 86 ? -8.785 -0.033 26.965 1.00 76.81 86 TYR A O 1
ATOM 727 N N . GLY A 1 87 ? -8.369 -1.830 28.238 1.00 80.56 87 GLY A N 1
ATOM 728 C CA . GLY A 1 87 ? -9.615 -1.727 29.004 1.00 80.56 87 GLY A CA 1
ATOM 729 C C . GLY A 1 87 ? -10.879 -2.072 28.207 1.00 80.56 87 GLY A C 1
ATOM 730 O O . GLY A 1 87 ? -11.964 -1.588 28.545 1.00 80.56 87 GLY A O 1
ATOM 731 N N . THR A 1 88 ? -10.763 -2.860 27.134 1.00 83.50 88 THR A N 1
ATOM 732 C CA . THR A 1 88 ? -11.918 -3.473 26.456 1.00 83.50 88 THR A CA 1
ATOM 733 C C . THR A 1 88 ? -12.650 -4.427 27.405 1.00 83.50 88 THR A C 1
ATOM 735 O O . THR A 1 88 ? -12.028 -5.251 28.071 1.00 83.50 88 THR A O 1
ATOM 738 N N . GLN A 1 89 ? -13.975 -4.314 27.464 1.00 83.81 89 GLN A N 1
ATOM 739 C CA . GLN A 1 89 ? -14.868 -5.107 28.301 1.00 83.81 89 GLN A CA 1
ATOM 740 C C . GLN A 1 89 ? -15.800 -5.968 27.442 1.00 83.81 89 GLN A C 1
ATOM 742 O O . GLN A 1 89 ? -16.031 -5.723 26.254 1.00 83.81 89 GLN A O 1
ATOM 747 N N . VAL A 1 90 ? -16.363 -7.005 28.057 1.00 81.25 90 VAL A N 1
ATOM 748 C CA . VAL A 1 90 ? -17.382 -7.837 27.414 1.00 81.25 90 VAL A CA 1
ATOM 749 C C . VAL A 1 90 ? -18.603 -6.962 27.097 1.00 81.25 90 VAL A C 1
ATOM 751 O O . VAL A 1 90 ? -19.059 -6.222 27.962 1.00 81.25 90 VAL A O 1
ATOM 754 N N . ARG A 1 91 ? -19.146 -7.093 25.876 1.00 84.12 91 ARG A N 1
ATOM 755 C CA . ARG A 1 91 ? -20.253 -6.297 25.290 1.00 84.12 91 ARG A CA 1
ATOM 756 C C . ARG A 1 91 ? -19.892 -4.924 24.720 1.00 84.12 91 ARG A C 1
ATOM 758 O O . ARG A 1 91 ? -20.790 -4.263 24.207 1.00 84.12 91 ARG A O 1
ATOM 765 N N . ASP A 1 92 ? -18.622 -4.527 24.716 1.00 82.81 92 ASP A N 1
ATOM 766 C CA . ASP A 1 92 ? -18.227 -3.353 23.937 1.00 82.81 92 ASP A CA 1
ATOM 767 C C . ASP A 1 92 ? -18.563 -3.534 22.450 1.00 82.81 92 ASP A C 1
ATOM 769 O O . ASP A 1 92 ? -18.332 -4.594 21.850 1.00 82.81 92 ASP A O 1
ATOM 773 N N . VAL A 1 93 ? -19.079 -2.464 21.849 1.00 84.19 93 VAL A N 1
ATOM 774 C CA . VAL A 1 93 ? -19.378 -2.390 20.420 1.00 84.19 93 VAL A CA 1
ATOM 775 C C . VAL A 1 93 ? -18.288 -1.575 19.737 1.00 84.19 93 VAL A C 1
ATOM 777 O O . VAL A 1 93 ? -17.943 -0.478 20.174 1.00 84.19 93 VAL A O 1
ATOM 780 N N . PHE A 1 94 ? -17.758 -2.125 18.648 1.00 78.62 94 PHE A N 1
ATOM 781 C CA . PHE A 1 94 ? -16.708 -1.506 17.848 1.00 78.62 94 PHE A CA 1
ATOM 782 C C . PHE A 1 94 ? -17.168 -1.370 16.402 1.00 78.62 94 PHE A C 1
ATOM 784 O O . PHE A 1 94 ? -17.757 -2.303 15.849 1.00 78.62 94 PHE A O 1
ATOM 791 N N . LYS A 1 95 ? -16.833 -0.241 15.782 1.00 78.31 95 LYS A N 1
ATOM 792 C CA . LYS A 1 95 ? -16.852 -0.050 14.332 1.00 78.31 95 LYS A CA 1
ATOM 793 C C . LYS A 1 95 ? -15.419 -0.006 13.813 1.00 78.31 95 LYS A C 1
ATOM 795 O O . LYS A 1 95 ? -14.527 0.487 14.500 1.00 78.31 95 LYS A O 1
ATOM 800 N N . TYR A 1 96 ? -15.234 -0.526 12.606 1.00 73.31 96 TYR A N 1
ATOM 801 C CA . TYR A 1 96 ? -13.968 -0.495 11.885 1.00 73.31 96 TYR A CA 1
ATOM 802 C C . TYR A 1 96 ? -14.157 0.325 10.623 1.00 73.31 96 TYR A C 1
ATOM 804 O O . TYR A 1 96 ? -15.094 0.061 9.867 1.00 73.31 96 TYR A O 1
ATOM 812 N N . GLU A 1 97 ? -13.253 1.264 10.381 1.00 68.62 97 GLU A N 1
ATOM 813 C CA . GLU A 1 97 ? -13.233 2.020 9.137 1.00 68.62 97 GLU A CA 1
ATOM 814 C C . GLU A 1 97 ? -11.914 1.794 8.398 1.00 68.62 97 GLU A C 1
ATOM 816 O O . GLU A 1 97 ? -10.816 1.967 8.938 1.00 68.62 97 GLU A O 1
ATOM 821 N N . PHE A 1 98 ? -12.032 1.368 7.141 1.00 64.62 98 PHE A N 1
ATOM 822 C CA . PHE A 1 98 ? -10.914 1.291 6.212 1.00 64.62 98 PHE A CA 1
ATOM 823 C C . PHE A 1 98 ? -10.858 2.607 5.436 1.00 64.62 98 PHE A C 1
ATOM 825 O O . PHE A 1 98 ? -11.470 2.735 4.378 1.00 64.62 98 PHE A O 1
ATOM 832 N N . ASN A 1 99 ? -10.142 3.595 5.968 1.00 57.59 99 ASN A N 1
ATOM 833 C CA . ASN A 1 99 ? -10.062 4.919 5.350 1.00 57.59 99 ASN A CA 1
ATOM 834 C C . ASN A 1 99 ? -9.354 4.864 3.987 1.00 57.59 99 ASN A C 1
ATOM 836 O O . ASN A 1 99 ? -8.186 4.490 3.931 1.00 57.59 99 ASN A O 1
ATOM 840 N N . ASN A 1 100 ? -10.078 5.230 2.916 1.00 52.59 100 ASN A N 1
ATOM 841 C CA . ASN A 1 100 ? -9.637 5.609 1.557 1.00 52.59 100 ASN A CA 1
ATOM 842 C C . ASN A 1 100 ? -8.204 5.218 1.154 1.00 52.59 100 ASN A C 1
ATOM 844 O O . ASN A 1 100 ? -7.377 6.064 0.808 1.00 52.59 100 ASN A O 1
ATOM 848 N N . ARG A 1 101 ? -7.918 3.915 1.151 1.00 63.06 101 ARG A N 1
ATOM 849 C CA . ARG A 1 101 ? -6.590 3.413 0.806 1.00 63.06 101 ARG A CA 1
ATOM 850 C C . ARG A 1 101 ? -6.405 3.412 -0.703 1.00 63.06 101 ARG A C 1
ATOM 852 O O . ARG A 1 101 ? -7.141 2.741 -1.425 1.00 63.06 101 ARG A O 1
ATOM 859 N N . LYS A 1 102 ? -5.412 4.164 -1.163 1.00 64.56 102 LYS A N 1
ATOM 860 C CA . LYS A 1 102 ? -4.949 4.163 -2.549 1.00 64.56 102 LYS A CA 1
ATOM 861 C C . LYS A 1 102 ? -3.623 3.417 -2.620 1.00 64.56 102 LYS A C 1
ATOM 863 O O . LYS A 1 102 ? -2.828 3.458 -1.684 1.00 64.56 102 LYS A O 1
ATOM 868 N N . ILE A 1 103 ? -3.401 2.722 -3.727 1.00 70.94 103 ILE A N 1
ATOM 869 C CA . ILE A 1 103 ? -2.056 2.304 -4.107 1.00 70.94 103 ILE A CA 1
ATOM 870 C C . ILE A 1 103 ? -1.379 3.575 -4.628 1.00 70.94 103 ILE A C 1
ATOM 872 O O . ILE A 1 103 ? -1.856 4.149 -5.601 1.00 70.94 103 ILE A O 1
ATOM 876 N N . TYR A 1 104 ? -0.344 4.049 -3.935 1.00 69.19 104 TYR A N 1
ATOM 877 C CA . TYR A 1 104 ? 0.336 5.309 -4.270 1.00 69.19 104 TYR A CA 1
ATOM 878 C C . TYR A 1 104 ? 1.400 5.150 -5.363 1.00 69.19 104 TYR A C 1
ATOM 880 O O . TYR A 1 104 ? 1.838 6.142 -5.921 1.00 69.19 104 TYR A O 1
ATOM 888 N N . TRP A 1 105 ? 1.795 3.914 -5.679 1.00 81.44 105 TRP A N 1
ATOM 889 C CA . TRP A 1 105 ? 2.755 3.604 -6.737 1.00 81.44 105 TRP A CA 1
ATOM 890 C C . TRP A 1 105 ? 2.437 2.238 -7.341 1.00 81.44 105 TRP A C 1
ATOM 892 O O . TRP A 1 105 ? 2.171 1.298 -6.587 1.00 81.44 105 TRP A O 1
ATOM 902 N N . TRP A 1 106 ? 2.485 2.088 -8.666 1.00 85.25 106 TRP A N 1
ATOM 903 C CA . TRP A 1 106 ? 2.305 0.788 -9.326 1.00 85.25 106 TRP A CA 1
ATOM 904 C C . TRP A 1 106 ? 2.956 0.719 -10.716 1.00 85.25 106 TRP A C 1
ATOM 906 O O . TRP A 1 106 ? 2.845 1.640 -11.500 1.00 85.25 106 TRP A O 1
ATOM 916 N N . GLY A 1 107 ? 3.631 -0.363 -11.085 1.00 86.56 107 GLY A N 1
ATOM 917 C CA . GLY A 1 107 ? 4.207 -0.552 -12.421 1.00 86.56 107 GLY A CA 1
ATOM 918 C C . GLY A 1 107 ? 3.396 -1.526 -13.272 1.00 86.56 107 GLY A C 1
ATOM 919 O O . GLY A 1 107 ? 2.900 -2.532 -12.766 1.00 86.56 107 GLY A O 1
ATOM 920 N N . TRP A 1 108 ? 3.274 -1.276 -14.577 1.00 89.56 108 TRP A N 1
ATOM 921 C CA . TRP A 1 108 ? 2.831 -2.324 -15.502 1.00 89.56 108 TRP A CA 1
ATOM 922 C C . TRP A 1 108 ? 3.927 -3.378 -15.674 1.00 89.56 108 TRP A C 1
ATOM 924 O O . TRP A 1 108 ? 5.078 -3.042 -15.937 1.00 89.56 108 TRP A O 1
ATOM 934 N N . GLY A 1 109 ? 3.542 -4.651 -15.637 1.00 90.44 109 GLY A N 1
ATOM 935 C CA . GLY A 1 109 ? 4.460 -5.781 -15.725 1.00 90.44 109 GLY A CA 1
ATOM 936 C C . GLY A 1 109 ? 4.479 -6.607 -14.448 1.00 90.44 109 GLY A C 1
ATOM 937 O O . GLY A 1 109 ? 3.810 -6.301 -13.456 1.00 90.44 109 GLY A O 1
ATOM 938 N N . THR A 1 110 ? 5.202 -7.721 -14.498 1.00 91.94 110 THR A N 1
ATOM 939 C CA . THR A 1 110 ? 5.447 -8.531 -13.304 1.00 91.94 110 THR A CA 1
ATOM 940 C C . THR A 1 110 ? 6.632 -7.976 -12.525 1.00 91.94 110 THR A C 1
ATOM 942 O O . THR A 1 110 ? 7.393 -7.154 -13.030 1.00 91.94 110 THR A O 1
ATOM 945 N N . LYS A 1 111 ? 6.821 -8.460 -11.304 1.00 90.00 111 LYS A N 1
ATOM 946 C CA . LYS A 1 111 ? 7.906 -8.089 -10.410 1.00 90.00 111 LYS A CA 1
ATOM 947 C C . LYS A 1 111 ? 9.240 -8.290 -11.122 1.00 90.00 111 LYS A C 1
ATOM 949 O O . LYS A 1 111 ? 10.055 -7.380 -11.167 1.00 90.00 111 LYS A O 1
ATOM 954 N N . GLU A 1 112 ? 9.396 -9.416 -11.812 1.00 93.12 112 GLU A N 1
ATOM 955 C CA . GLU A 1 112 ? 10.591 -9.745 -12.596 1.00 93.12 112 GLU A CA 1
ATOM 956 C C . GLU A 1 112 ? 10.846 -8.740 -13.731 1.00 93.12 112 GLU A C 1
ATOM 958 O O . GLU A 1 112 ? 11.993 -8.458 -14.066 1.00 93.12 112 GLU A O 1
ATOM 963 N N . SER A 1 113 ? 9.789 -8.141 -14.293 1.00 92.56 113 SER A N 1
ATOM 964 C CA . SER A 1 113 ? 9.917 -7.091 -15.316 1.00 92.56 113 SER A CA 1
ATOM 965 C C . SER A 1 113 ? 10.529 -5.801 -14.752 1.00 92.56 113 SER A C 1
ATOM 967 O O . SER A 1 113 ? 11.064 -4.995 -15.508 1.00 92.56 113 SER A O 1
ATOM 969 N N . HIS A 1 114 ? 10.481 -5.620 -13.430 1.00 89.88 114 HIS A N 1
ATOM 970 C CA . HIS A 1 114 ? 11.009 -4.465 -12.707 1.00 89.88 114 HIS A CA 1
ATOM 971 C C . HIS A 1 114 ? 12.365 -4.730 -12.034 1.00 89.88 114 HIS A C 1
ATOM 973 O O . HIS A 1 114 ? 12.804 -3.925 -11.218 1.00 89.88 114 HIS A O 1
ATOM 979 N N . ILE A 1 115 ? 13.069 -5.813 -12.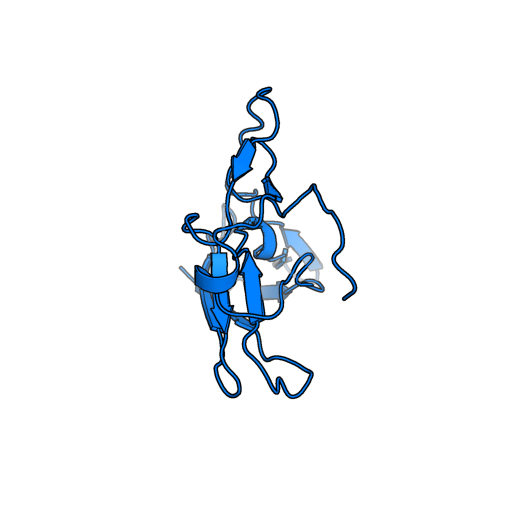389 1.00 93.19 115 ILE A N 1
ATOM 980 C CA . ILE A 1 115 ? 14.478 -6.013 -12.007 1.00 93.19 115 ILE A CA 1
ATOM 981 C C . ILE A 1 115 ? 15.368 -4.805 -12.371 1.00 93.19 115 ILE A C 1
ATOM 983 O O . ILE A 1 115 ? 16.118 -4.363 -11.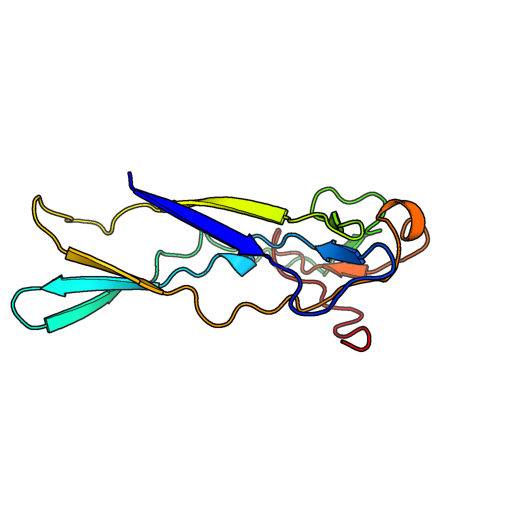500 1.00 93.19 115 ILE A O 1
ATOM 987 N N . PRO A 1 116 ? 15.289 -4.217 -13.585 1.00 92.81 116 PRO A N 1
ATOM 988 C CA . PRO A 1 116 ? 16.113 -3.059 -13.939 1.00 92.81 116 PRO A CA 1
ATOM 989 C C . PRO A 1 116 ? 15.566 -1.728 -13.395 1.00 92.81 116 PRO A C 1
ATOM 991 O O . PRO A 1 116 ? 16.166 -0.684 -13.632 1.00 92.81 116 PRO A O 1
ATOM 994 N N . THR A 1 117 ? 14.409 -1.733 -12.725 1.00 89.81 117 THR A N 1
ATOM 995 C CA . THR A 1 117 ? 13.815 -0.529 -12.137 1.00 89.81 117 THR A CA 1
ATOM 996 C C . THR A 1 117 ? 14.432 -0.271 -10.766 1.00 89.81 117 THR A C 1
ATOM 998 O O . THR A 1 117 ? 14.529 -1.192 -9.959 1.00 89.81 117 THR A O 1
ATOM 1001 N N . THR A 1 118 ? 14.771 0.986 -10.486 1.00 91.62 118 THR A N 1
ATOM 1002 C CA . THR A 1 118 ? 15.185 1.446 -9.155 1.00 91.62 118 THR A CA 1
ATOM 1003 C C . THR A 1 118 ? 14.110 2.361 -8.590 1.00 91.62 118 THR A C 1
ATOM 1005 O O . THR A 1 118 ? 13.638 3.264 -9.280 1.00 91.62 118 THR A O 1
ATOM 1008 N N . VAL A 1 119 ? 13.723 2.120 -7.341 1.00 88.44 119 VAL A N 1
ATOM 1009 C CA . VAL A 1 119 ? 12.828 2.985 -6.570 1.00 88.44 119 VAL A CA 1
ATOM 1010 C C . VAL A 1 119 ? 13.456 3.299 -5.220 1.00 88.44 119 VAL A C 1
ATOM 1012 O O . VAL A 1 119 ? 14.231 2.498 -4.697 1.00 88.44 119 VAL A O 1
ATOM 1015 N N . LYS A 1 120 ? 13.101 4.440 -4.636 1.00 88.00 120 LYS A N 1
ATOM 1016 C CA . LYS A 1 120 ? 13.479 4.790 -3.269 1.00 88.00 120 LYS A CA 1
ATOM 1017 C C . LYS A 1 120 ? 12.349 4.478 -2.308 1.00 88.00 120 LYS A C 1
ATOM 1019 O O . LYS A 1 120 ? 11.202 4.881 -2.529 1.00 88.00 120 LYS A O 1
ATOM 1024 N N . LEU A 1 121 ? 12.691 3.766 -1.244 1.00 82.62 121 LEU A N 1
ATOM 1025 C CA . LEU A 1 121 ? 11.854 3.586 -0.068 1.00 82.62 121 LEU A CA 1
ATOM 1026 C C . LEU A 1 121 ? 12.443 4.419 1.071 1.00 82.62 121 LEU A C 1
ATOM 1028 O O . LEU A 1 121 ? 13.666 4.483 1.192 1.00 82.62 121 LEU A O 1
ATOM 1032 N N . PRO A 1 122 ? 11.617 5.018 1.935 1.00 77.56 122 PRO A N 1
ATOM 1033 C CA . PRO A 1 122 ? 12.139 5.652 3.133 1.00 77.56 122 PRO A CA 1
ATOM 1034 C C . PRO A 1 122 ? 12.821 4.608 4.023 1.00 77.56 122 PRO A C 1
ATOM 1036 O O . PRO A 1 122 ? 12.391 3.453 4.072 1.00 77.56 122 PRO A O 1
ATOM 1039 N N . CYS A 1 123 ? 13.854 5.021 4.765 1.00 69.06 123 CYS A N 1
ATOM 1040 C CA . CYS A 1 123 ? 14.542 4.172 5.753 1.00 69.06 123 CYS A CA 1
ATOM 1041 C C . CYS A 1 123 ? 13.573 3.564 6.791 1.00 69.06 123 CYS A C 1
ATOM 1043 O O . CYS A 1 123 ? 13.798 2.502 7.374 1.00 69.06 123 CYS A O 1
ATOM 1045 N N . VAL A 1 124 ? 12.410 4.190 6.958 1.00 64.38 124 VAL A N 1
ATOM 1046 C CA . VAL A 1 124 ? 11.281 3.603 7.662 1.00 64.38 124 VAL A CA 1
ATOM 1047 C C . VAL A 1 124 ? 10.757 2.381 6.902 1.00 64.38 124 VAL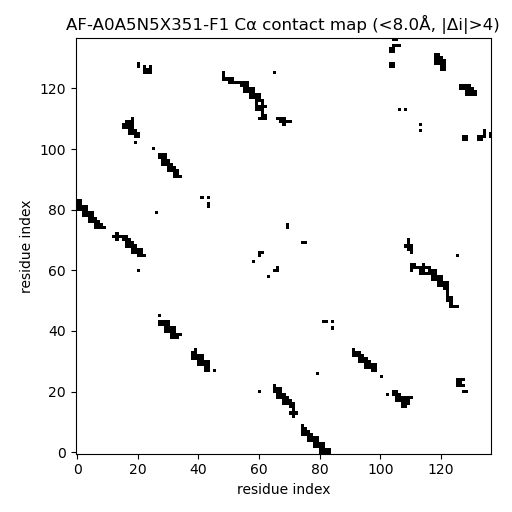 A C 1
ATOM 1049 O O . VAL A 1 124 ? 9.931 2.485 5.987 1.00 64.38 124 VAL A O 1
ATOM 1052 N N . ILE A 1 125 ? 11.191 1.202 7.350 1.00 50.88 125 ILE A N 1
ATOM 1053 C CA . ILE A 1 125 ? 10.681 -0.098 6.912 1.00 50.88 125 ILE A CA 1
ATOM 1054 C C . ILE A 1 125 ? 9.144 -0.040 6.937 1.00 50.88 125 ILE A C 1
ATOM 1056 O O . ILE A 1 125 ? 8.543 0.098 8.005 1.00 50.88 125 ILE A O 1
ATOM 1060 N N . LYS A 1 126 ? 8.524 -0.185 5.752 1.00 59.50 126 LYS A N 1
ATOM 1061 C CA . LYS A 1 126 ? 7.069 -0.296 5.477 1.00 59.50 126 LYS A CA 1
ATOM 1062 C C . LYS A 1 126 ? 6.300 0.968 5.062 1.00 59.50 126 LYS A C 1
ATOM 1064 O O . LYS A 1 126 ? 5.063 0.904 4.996 1.00 59.50 126 LYS A O 1
ATOM 1069 N N . ALA A 1 127 ? 6.967 2.073 4.740 1.00 62.31 127 ALA A N 1
ATOM 1070 C CA . ALA A 1 127 ? 6.322 3.181 4.029 1.00 62.31 127 ALA A CA 1
ATOM 1071 C C . ALA A 1 127 ? 6.336 2.980 2.492 1.00 62.31 127 ALA A C 1
ATOM 1073 O O . ALA A 1 127 ? 6.876 2.000 1.983 1.00 62.31 127 ALA A O 1
ATOM 1074 N N . GLY A 1 128 ? 5.591 3.820 1.766 1.00 74.31 128 GLY A N 1
ATOM 1075 C CA . GLY A 1 128 ? 5.437 3.705 0.309 1.00 74.31 128 GLY A CA 1
ATOM 1076 C C . GLY A 1 128 ? 6.693 4.123 -0.460 1.00 74.31 128 GLY A C 1
ATOM 1077 O O . GLY A 1 128 ? 7.623 4.670 0.123 1.00 74.31 128 GLY A O 1
ATOM 1078 N N . VAL A 1 129 ? 6.697 3.892 -1.776 1.00 81.19 129 VAL A N 1
ATOM 1079 C CA . VAL A 1 129 ? 7.729 4.437 -2.674 1.00 81.19 129 VAL A CA 1
ATOM 1080 C C . VAL A 1 129 ? 7.696 5.966 -2.622 1.00 81.19 129 VAL A C 1
ATOM 1082 O O . VAL A 1 129 ? 6.622 6.553 -2.743 1.00 81.19 129 VAL A O 1
ATOM 1085 N N . VAL A 1 130 ? 8.861 6.591 -2.430 1.00 83.31 130 VAL A N 1
ATOM 1086 C CA . VAL A 1 130 ? 9.018 8.058 -2.383 1.00 83.31 130 VAL A CA 1
ATOM 1087 C C . VAL A 1 130 ? 9.595 8.623 -3.672 1.00 83.31 130 VAL A C 1
ATOM 1089 O O . VAL A 1 130 ? 9.216 9.721 -4.064 1.00 83.31 130 VAL A O 1
ATOM 1092 N N . GLU A 1 131 ? 10.450 7.870 -4.371 1.00 85.81 131 GLU A N 1
ATOM 1093 C CA . GLU A 1 131 ? 10.954 8.262 -5.687 1.00 85.81 131 GLU A CA 1
ATOM 1094 C C . GLU A 1 131 ? 10.977 7.070 -6.659 1.00 85.81 131 GLU A C 1
ATOM 1096 O O . GLU A 1 131 ? 11.553 6.028 -6.336 1.00 85.81 131 GLU A O 1
ATOM 1101 N N . PRO A 1 132 ? 10.384 7.209 -7.857 1.00 83.88 132 PRO A N 1
ATOM 1102 C CA . PRO A 1 132 ? 9.463 8.286 -8.227 1.00 83.88 132 PRO A CA 1
ATOM 1103 C C . PRO A 1 132 ? 8.180 8.218 -7.374 1.00 83.88 132 PRO A C 1
ATOM 1105 O O . PRO A 1 132 ? 7.659 7.132 -7.129 1.00 83.88 132 PRO A O 1
ATOM 1108 N N . SER A 1 133 ? 7.683 9.366 -6.904 1.00 73.00 133 SER A N 1
ATOM 1109 C CA . SER A 1 133 ? 6.502 9.452 -6.024 1.00 73.00 133 SER A CA 1
ATOM 1110 C C . SER A 1 133 ? 5.175 9.177 -6.738 1.00 73.00 133 SER A C 1
ATOM 1112 O O . SER A 1 133 ? 4.180 8.872 -6.085 1.00 73.00 133 SER A O 1
ATOM 1114 N N . ASP A 1 134 ? 5.166 9.278 -8.066 1.00 65.81 134 ASP A N 1
ATOM 1115 C CA . ASP A 1 134 ? 4.035 8.992 -8.943 1.00 65.81 134 ASP A CA 1
ATOM 1116 C C . ASP A 1 134 ? 4.556 8.327 -10.221 1.00 65.81 134 ASP A C 1
ATOM 1118 O O . ASP A 1 134 ? 5.668 8.602 -10.680 1.00 65.81 134 ASP A O 1
ATOM 1122 N N . ASN A 1 135 ? 3.758 7.432 -10.784 1.00 63.66 135 ASN A N 1
ATOM 1123 C CA . ASN A 1 135 ? 4.050 6.765 -12.040 1.00 63.66 135 ASN A CA 1
ATOM 1124 C C . ASN A 1 135 ? 2.838 6.675 -12.973 1.00 63.66 135 ASN A C 1
ATOM 1126 O O . ASN A 1 135 ? 2.660 5.675 -13.665 1.00 63.66 135 ASN A O 1
ATOM 1130 N N . GLU A 1 136 ? 2.083 7.778 -13.030 1.00 54.62 136 GLU A N 1
ATOM 1131 C CA . GLU A 1 136 ? 0.966 8.011 -13.954 1.00 54.62 136 GLU A CA 1
ATOM 1132 C C . GLU A 1 136 ? -0.232 7.098 -13.681 1.00 54.62 136 GLU A C 1
ATOM 1134 O O . GLU A 1 136 ? -0.688 6.362 -14.558 1.00 54.62 136 GLU A O 1
ATOM 1139 N N . GLY A 1 137 ? -0.730 7.153 -12.440 1.00 46.84 137 GLY A N 1
ATOM 1140 C CA . GLY A 1 137 ? -1.930 6.431 -12.004 1.00 46.84 137 GLY A CA 1
ATOM 1141 C C . GLY A 1 137 ? -3.106 6.407 -12.979 1.00 46.84 137 GLY A C 1
ATOM 1142 O O . GLY A 1 137 ? -3.428 7.462 -13.567 1.00 46.84 137 GLY A O 1
#

Nearest PDB structures (foldseek):
  6wit-assembly1_C  TM=1.447E-01  e=3.835E+00  Homo sapiens

Foldseek 3Di:
DDKDKDKDDPPDQDPFKKKAFQFPVLDFKWKWKDDPPDTDIDTDPPVDQPQDVDFWDKDFLLPDPRMFMDGGPDMDMDMDDDDDDPPDDPPIDMDIDSPPDDRQEMDTDGSNVRRVPIFTDGPRRRDGTVVVRHDPD

Radius of gyration: 17.72 Å; Cα contacts (8 Å, |Δi|>4): 247; chains: 1; bounding box: 44×22×48 Å

Mean predicted aligned error: 9.95 Å

Solvent-accessible surface area (backbone atoms only — not comparable to full-atom values): 8464 Å² total; per-residue (Å²): 134,52,80,46,76,51,70,54,72,74,93,57,92,52,91,54,31,38,17,32,66,62,38,63,66,81,57,70,47,41,35,33,39,50,56,91,93,44,76,46,83,40,66,63,77,65,84,70,72,62,74,51,99,54,70,65,42,80,43,31,52,34,79,37,84,60,37,47,58,42,48,57,94,57,74,54,73,49,78,45,85,42,82,74,66,88,88,73,58,94,87,65,49,72,47,80,43,80,66,88,78,72,84,69,50,57,44,84,33,46,32,72,73,28,49,90,40,75,35,28,31,48,48,30,82,42,53,60,64,59,37,70,55,63,66,81,130

Sequence (137 aa):
MRHSVTTLHPRVQMTRPLSFPTPWSCSRVAFIRQRGQDWEYYESPETGYTIYDEPDMEVSPGHHDDFISLRPGQTWTRKNYLELPYGTQVRDVFKYEFNNRKIYWWGWGTKESHIPTTVKLPCVIKAGVVEPSDNEG